Protein AF-A0A929SAS6-F1 (afdb_monomer)

Secondary structure (DSSP, 8-state):
----------------GGGG-S------TTTT-TTT----TTSTT-SSS--S-GGGB--TTSS-TTGGGGGGG-SS-EE-TTSPEE-TT--STTBGGGHHHHHHTHHHHHHHHHHT--

Structure (mmCIF, N/CA/C/O backbone):
data_AF-A0A929SAS6-F1
#
_entry.id   AF-A0A929SAS6-F1
#
loop_
_atom_site.group_PDB
_atom_site.id
_atom_site.type_symbol
_atom_site.label_atom_id
_atom_site.label_alt_id
_atom_site.label_comp_id
_atom_site.label_asym_id
_atom_site.label_entity_id
_atom_site.label_seq_id
_atom_site.pdbx_PDB_ins_code
_atom_site.Cartn_x
_atom_site.Cartn_y
_atom_site.Cartn_z
_atom_site.occupancy
_atom_site.B_iso_or_equiv
_atom_site.auth_seq_id
_atom_site.auth_comp_id
_atom_site.auth_asym_id
_atom_site.auth_atom_id
_atom_site.pdbx_PDB_model_num
ATOM 1 N N . MET A 1 1 ? -7.952 26.355 81.248 1.00 44.47 1 MET A N 1
ATOM 2 C CA . MET A 1 1 ? -6.917 25.462 80.694 1.00 44.47 1 MET A CA 1
ATOM 3 C C . MET A 1 1 ? -6.457 26.107 79.410 1.00 44.47 1 MET A C 1
ATOM 5 O O . MET A 1 1 ? -7.109 25.969 78.385 1.00 44.47 1 MET A O 1
ATOM 9 N N . GLU A 1 2 ? -5.456 26.964 79.566 1.00 33.66 2 GLU A N 1
ATOM 10 C CA . GLU A 1 2 ? -4.802 27.723 78.505 1.00 33.66 2 GLU A CA 1
ATOM 11 C C . GLU A 1 2 ? -3.768 26.854 77.782 1.00 33.66 2 GLU A C 1
ATOM 13 O O . GLU A 1 2 ? -3.283 25.861 78.325 1.00 33.66 2 GLU A O 1
ATOM 18 N N . ASN A 1 3 ? -3.466 27.271 76.554 1.00 37.59 3 ASN A N 1
ATOM 19 C CA . ASN A 1 3 ? -2.340 26.831 75.734 1.00 37.59 3 ASN A CA 1
ATOM 20 C C . ASN A 1 3 ? -0.984 27.107 76.408 1.00 37.59 3 ASN A C 1
ATOM 22 O O . ASN A 1 3 ? -0.934 27.953 77.293 1.00 37.59 3 ASN A O 1
ATOM 26 N N . LEU A 1 4 ? 0.067 26.434 75.909 1.00 33.69 4 LEU A N 1
ATOM 27 C CA . LEU A 1 4 ? 1.511 26.768 75.763 1.00 33.69 4 LEU A CA 1
ATOM 28 C C . LEU A 1 4 ? 2.215 25.397 75.532 1.00 33.69 4 LEU A C 1
ATOM 30 O O . LEU A 1 4 ? 1.878 24.451 76.233 1.00 33.69 4 LEU A O 1
ATOM 34 N N . GLU A 1 5 ? 3.151 25.113 74.622 1.00 35.44 5 GLU A N 1
ATOM 35 C CA . GLU A 1 5 ? 3.869 25.812 73.550 1.00 35.44 5 GLU A CA 1
ATOM 36 C C . GLU A 1 5 ? 4.614 24.743 72.696 1.00 35.44 5 GLU A C 1
ATOM 38 O O . GLU A 1 5 ? 4.739 23.589 73.105 1.00 35.44 5 GLU A O 1
ATOM 43 N N . ASN A 1 6 ? 5.063 25.138 71.499 1.00 37.78 6 ASN A N 1
ATOM 44 C CA . ASN A 1 6 ? 5.754 24.357 70.454 1.00 37.78 6 ASN A CA 1
ATOM 45 C C . ASN A 1 6 ? 7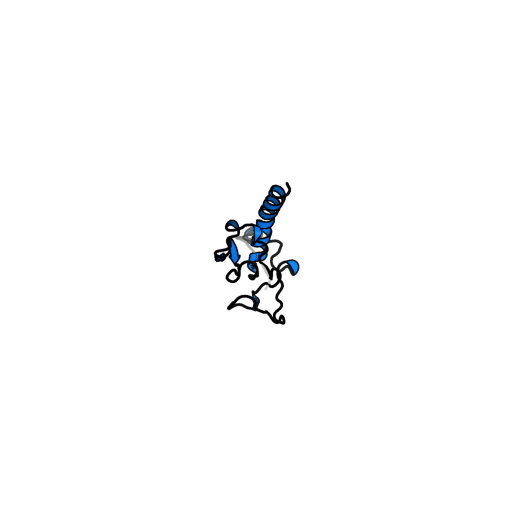.193 23.904 70.793 1.00 37.78 6 ASN A C 1
ATOM 47 O O . ASN A 1 6 ? 7.846 24.556 71.593 1.00 37.78 6 ASN A O 1
ATOM 51 N N . GLU A 1 7 ? 7.713 22.915 70.038 1.00 34.31 7 GLU A N 1
ATOM 52 C CA . GLU A 1 7 ? 8.992 22.947 69.265 1.00 34.31 7 GLU A CA 1
ATOM 53 C C . GLU A 1 7 ? 9.146 21.634 68.439 1.00 34.31 7 GLU A C 1
ATOM 55 O O . GLU A 1 7 ? 8.991 20.548 68.985 1.00 34.31 7 GLU A O 1
ATOM 60 N N . ASN A 1 8 ? 9.115 21.694 67.090 1.00 39.00 8 ASN A N 1
ATOM 61 C CA . ASN A 1 8 ? 10.246 21.589 66.126 1.00 39.00 8 ASN A CA 1
ATOM 62 C C . ASN A 1 8 ? 10.999 20.231 66.158 1.00 39.00 8 ASN A C 1
ATOM 64 O O . ASN A 1 8 ? 11.289 19.734 67.229 1.00 39.00 8 ASN A O 1
ATOM 68 N N . VAL A 1 9 ? 11.441 19.549 65.093 1.00 33.59 9 VAL A N 1
ATOM 69 C CA . VAL A 1 9 ? 11.646 19.752 63.644 1.00 33.59 9 VAL A CA 1
ATOM 70 C C . VAL A 1 9 ? 12.066 18.360 63.115 1.00 33.59 9 VAL A C 1
ATOM 72 O O . VAL A 1 9 ? 12.726 17.634 63.845 1.00 33.59 9 VAL A O 1
ATOM 75 N N . GLU A 1 10 ? 11.691 17.961 61.895 1.00 33.06 10 GLU A N 1
ATOM 76 C CA . GLU A 1 10 ? 12.638 17.450 60.881 1.00 33.06 10 GLU A CA 1
ATOM 77 C C . GLU A 1 10 ? 11.930 17.032 59.587 1.00 33.06 10 GLU A C 1
ATOM 79 O O . GLU A 1 10 ? 10.922 16.330 59.537 1.00 33.06 10 GLU A O 1
ATOM 84 N N . THR A 1 11 ? 12.496 17.576 58.525 1.00 41.12 11 THR A N 1
ATOM 85 C CA . THR A 1 11 ? 12.095 17.587 57.129 1.00 41.12 11 THR A CA 1
ATOM 86 C C . THR A 1 11 ? 12.572 16.345 56.390 1.00 41.12 11 THR A C 1
ATOM 88 O O . THR A 1 11 ? 13.721 15.954 56.561 1.00 41.12 11 THR A O 1
ATOM 91 N N . SER A 1 12 ? 11.771 15.817 55.466 1.00 39.75 12 SER A N 1
ATOM 92 C CA . SER A 1 12 ? 12.237 15.093 54.269 1.00 39.75 12 SER A CA 1
ATOM 93 C C . SER A 1 12 ? 11.006 14.586 53.514 1.00 39.75 12 SER A C 1
ATOM 95 O O . SER A 1 12 ? 10.145 13.961 54.115 1.00 39.75 12 SER A O 1
ATOM 97 N N . SER A 1 13 ? 10.842 14.740 52.212 1.00 43.59 13 SER A N 1
ATOM 98 C CA . SER A 1 13 ? 11.601 15.433 51.179 1.00 43.59 13 SER A CA 1
ATOM 99 C C . SER A 1 13 ? 10.649 15.461 49.981 1.00 43.59 13 SER A C 1
ATOM 101 O O . SER A 1 13 ? 10.033 14.451 49.641 1.00 43.59 13 SER A O 1
ATOM 103 N N . ASN A 1 14 ? 10.463 16.641 49.392 1.00 45.38 14 ASN A N 1
ATOM 104 C CA . ASN A 1 14 ? 9.766 16.783 48.122 1.00 45.38 14 ASN A CA 1
ATOM 105 C C . ASN A 1 14 ? 10.584 16.029 47.070 1.00 45.38 14 ASN A C 1
ATOM 107 O O . ASN A 1 14 ? 11.647 16.506 46.675 1.00 45.38 14 ASN A O 1
ATOM 111 N N . ALA A 1 15 ? 10.104 14.864 46.636 1.00 41.84 15 ALA A N 1
ATOM 112 C CA . ALA A 1 15 ? 10.530 14.302 45.364 1.00 41.84 15 ALA A CA 1
ATOM 113 C C . ALA A 1 15 ? 10.183 15.342 44.293 1.00 41.84 15 ALA A C 1
ATOM 115 O O . ALA A 1 15 ? 9.026 15.757 44.168 1.00 41.84 15 ALA A O 1
ATOM 116 N N . SER A 1 16 ? 11.216 15.858 43.631 1.00 41.38 16 SER A N 1
ATOM 117 C CA . SER A 1 16 ? 11.100 16.932 42.660 1.00 41.38 16 SER A CA 1
ATOM 118 C C . SER A 1 16 ? 10.186 16.502 41.516 1.00 41.38 16 SER A C 1
ATOM 120 O O . SER A 1 16 ? 10.159 15.346 41.093 1.00 41.38 16 SER A O 1
ATOM 122 N N . GLU A 1 17 ? 9.441 17.464 40.976 1.00 47.44 17 GLU A N 1
ATOM 123 C CA . GLU A 1 17 ? 8.589 17.300 39.791 1.00 47.44 17 GLU A CA 1
ATOM 124 C C . GLU A 1 17 ? 9.358 16.741 38.567 1.00 47.44 17 GLU A C 1
ATOM 126 O O . GLU A 1 17 ? 8.749 16.295 37.594 1.00 47.44 17 GLU A O 1
ATOM 131 N N . GLU A 1 18 ? 10.691 16.686 38.643 1.00 38.75 18 GLU A N 1
ATOM 132 C CA . GLU A 1 18 ? 11.619 16.112 37.669 1.00 38.75 18 GLU A CA 1
ATOM 133 C C . GLU A 1 18 ? 11.547 14.577 37.549 1.00 38.75 18 GLU A C 1
ATOM 135 O O . GLU A 1 18 ? 11.876 14.044 36.488 1.00 38.75 18 GLU A O 1
ATOM 140 N N . GLU A 1 19 ? 11.055 13.834 38.549 1.00 36.56 19 GLU A N 1
ATOM 141 C CA . GLU A 1 19 ? 10.957 12.362 38.446 1.00 36.56 19 GLU A CA 1
ATOM 142 C C . GLU A 1 19 ? 9.761 11.873 37.604 1.00 36.56 19 GLU A C 1
ATOM 144 O O . GLU A 1 19 ? 9.716 10.705 37.208 1.00 36.56 19 GLU A O 1
ATOM 149 N N . LYS A 1 20 ? 8.820 12.758 37.235 1.00 40.38 20 LYS A N 1
ATOM 150 C CA . LYS A 1 20 ? 7.736 12.442 36.279 1.00 40.38 20 LYS A CA 1
ATOM 151 C C . LYS A 1 20 ? 8.153 12.544 34.806 1.00 40.38 20 LYS A C 1
ATOM 153 O O . LYS A 1 20 ? 7.360 12.198 33.932 1.00 40.38 20 LYS A O 1
ATOM 158 N N . ALA A 1 21 ? 9.380 12.967 34.508 1.00 48.09 21 ALA A N 1
ATOM 159 C CA . ALA A 1 21 ? 9.869 13.183 33.146 1.00 48.09 21 ALA A CA 1
ATOM 160 C C . ALA A 1 21 ? 10.568 11.951 32.529 1.00 48.09 21 ALA A C 1
ATOM 162 O O . ALA A 1 21 ? 11.531 12.093 31.774 1.00 48.09 21 ALA A O 1
ATOM 163 N N . LYS A 1 22 ? 10.114 10.726 32.832 1.00 46.19 22 LYS A N 1
ATOM 164 C CA . LYS A 1 22 ? 10.689 9.498 32.258 1.00 46.19 22 LYS A CA 1
ATOM 165 C C . LYS A 1 22 ? 9.681 8.799 31.339 1.00 46.19 22 LYS A C 1
ATOM 167 O O . LYS A 1 22 ? 8.658 8.304 31.793 1.00 46.19 22 LYS A O 1
ATOM 172 N N . SER A 1 23 ? 10.038 8.802 30.049 1.00 51.34 23 SER A N 1
ATOM 173 C CA . SER A 1 23 ? 9.410 8.182 28.868 1.00 51.34 23 SER A CA 1
ATOM 174 C C . SER A 1 23 ? 8.035 8.708 28.441 1.00 51.34 23 SER A C 1
ATOM 176 O O . SER A 1 23 ? 7.021 8.030 28.587 1.00 51.34 23 SER A O 1
ATOM 178 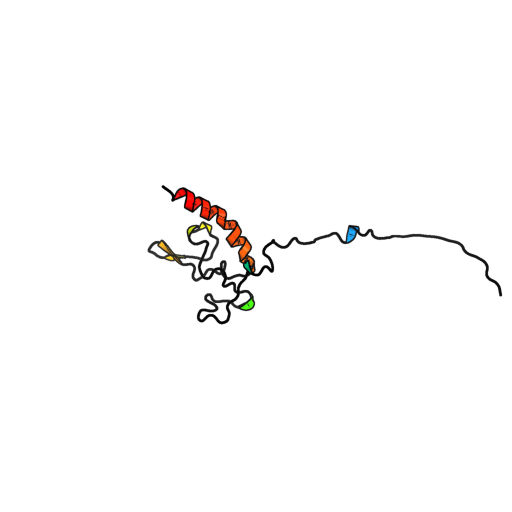N N . VAL A 1 24 ? 8.014 9.870 27.783 1.00 59.12 24 VAL A N 1
ATOM 179 C CA . VAL A 1 24 ? 7.033 10.077 26.711 1.00 59.12 24 VAL A CA 1
ATOM 180 C C . VAL A 1 24 ? 7.617 9.373 25.486 1.00 59.12 24 VAL A C 1
ATOM 182 O O . VAL A 1 24 ? 8.565 9.871 24.886 1.00 59.12 24 VAL A O 1
ATOM 185 N N . GLU A 1 25 ? 7.138 8.172 25.160 1.00 61.50 25 GLU A N 1
ATOM 186 C CA . GLU A 1 25 ? 7.396 7.602 23.835 1.00 61.50 25 GLU A CA 1
ATOM 187 C C . GLU A 1 25 ? 6.775 8.560 22.811 1.00 61.50 25 GLU A C 1
ATOM 189 O O . GLU A 1 25 ? 5.551 8.686 22.726 1.00 61.50 25 GLU A O 1
ATOM 194 N N . GLU A 1 26 ? 7.606 9.298 22.072 1.00 77.94 26 GLU A N 1
ATOM 195 C CA . GLU A 1 26 ? 7.127 10.100 20.949 1.00 77.94 26 GLU A CA 1
ATOM 196 C C . GLU A 1 26 ? 6.617 9.146 19.867 1.00 77.94 26 GLU A C 1
ATOM 198 O O . GLU A 1 26 ? 7.374 8.584 19.073 1.00 77.94 26 GLU A O 1
ATOM 203 N N . PHE A 1 27 ? 5.302 8.929 19.859 1.00 82.75 27 PHE A N 1
ATOM 204 C CA . PHE A 1 27 ? 4.641 8.202 18.788 1.00 82.75 27 PHE A CA 1
ATOM 205 C C . PHE A 1 27 ? 4.941 8.874 17.437 1.00 82.75 27 PHE A C 1
ATOM 207 O O . PHE A 1 27 ? 4.980 10.107 17.356 1.00 82.75 27 PHE A O 1
ATOM 214 N N . PRO A 1 28 ? 5.109 8.101 16.348 1.00 92.94 28 PRO A N 1
ATOM 215 C CA . PRO A 1 28 ? 5.308 8.675 15.024 1.00 92.94 28 PRO A CA 1
ATOM 216 C C . PRO A 1 28 ? 4.192 9.663 14.658 1.00 92.94 28 PRO A C 1
ATOM 218 O O . PRO A 1 28 ? 3.029 9.437 14.984 1.00 92.94 28 PRO A O 1
ATOM 221 N N . TYR A 1 29 ? 4.514 10.718 13.898 1.00 93.88 29 TYR A N 1
ATOM 222 C CA . TYR A 1 29 ? 3.574 11.801 13.545 1.00 93.88 29 TYR A CA 1
ATOM 223 C C . TYR A 1 29 ? 2.255 11.335 12.885 1.00 93.88 29 TYR A C 1
ATOM 225 O O . TYR A 1 29 ? 1.262 12.070 12.871 1.00 93.88 29 TYR A O 1
ATOM 233 N N . TRP A 1 30 ? 2.263 10.130 12.310 1.00 95.38 30 TRP A N 1
ATOM 234 C CA . TRP A 1 30 ? 1.156 9.491 11.605 1.00 95.38 30 TRP A CA 1
ATOM 235 C C . TRP A 1 30 ? 0.307 8.565 12.486 1.00 95.38 30 TRP A C 1
ATOM 237 O O . TRP A 1 30 ? -0.800 8.201 12.081 1.00 95.38 30 TRP A O 1
ATOM 247 N N . GLU A 1 31 ? 0.771 8.193 13.681 1.00 94.19 31 GLU A N 1
ATOM 248 C CA . GLU A 1 31 ? 0.028 7.304 14.576 1.00 94.19 31 GLU A CA 1
ATOM 249 C C . GLU A 1 31 ? -1.298 7.967 14.990 1.00 94.19 31 GLU A C 1
ATOM 251 O O . GLU A 1 31 ? -1.368 9.154 15.320 1.00 94.19 31 GLU A O 1
ATOM 256 N N . GLY A 1 32 ? -2.394 7.213 14.883 1.00 93.31 32 GLY A N 1
ATOM 257 C CA . GLY A 1 32 ? -3.750 7.716 15.131 1.00 93.31 32 GLY A CA 1
ATOM 258 C C . GLY A 1 32 ? -4.303 8.706 14.092 1.00 93.31 32 GLY A C 1
ATOM 259 O O . GLY A 1 32 ? -5.453 9.137 14.222 1.00 93.31 32 GLY A O 1
ATOM 260 N N . LYS A 1 33 ? -3.552 9.071 13.044 1.00 96.19 33 LYS A N 1
ATOM 261 C CA . LYS A 1 33 ? -4.028 10.008 12.014 1.00 96.19 33 LYS A CA 1
ATOM 262 C C . LYS A 1 33 ? -4.884 9.302 10.963 1.00 96.19 33 LYS A C 1
ATOM 264 O O . LYS A 1 33 ? -4.535 8.241 10.457 1.00 96.19 33 LYS A O 1
ATOM 269 N N . LYS A 1 34 ? -5.993 9.938 10.569 1.00 95.94 34 LYS A N 1
ATOM 270 C CA . LYS A 1 34 ? -6.946 9.387 9.585 1.00 95.94 34 LYS A CA 1
ATOM 271 C C . LYS A 1 34 ? -6.365 9.229 8.177 1.00 95.94 34 LYS A C 1
ATOM 273 O O . LYS A 1 34 ? -6.814 8.365 7.444 1.00 95.94 34 LYS A O 1
ATOM 278 N N . TYR A 1 35 ? -5.347 10.012 7.812 1.00 95.19 35 TYR A N 1
ATOM 279 C CA . TYR A 1 35 ? -4.658 9.845 6.527 1.00 95.19 35 TYR A CA 1
ATOM 280 C C . TYR A 1 35 ? -3.736 8.615 6.493 1.00 95.19 35 TYR A C 1
ATOM 282 O O . TYR A 1 35 ? -3.324 8.201 5.417 1.00 95.19 35 TYR A O 1
ATOM 290 N N . ALA A 1 36 ? -3.380 8.051 7.652 1.00 96.75 36 ALA A N 1
ATOM 291 C CA . ALA A 1 36 ? -2.443 6.933 7.756 1.00 96.75 36 ALA A CA 1
ATOM 292 C C . ALA A 1 36 ? -3.143 5.568 7.845 1.00 96.75 36 ALA A C 1
ATOM 294 O O . ALA A 1 36 ? -2.517 4.520 7.668 1.00 96.75 36 ALA A O 1
ATOM 295 N N . PHE A 1 37 ? -4.450 5.571 8.113 1.00 97.56 37 PHE A N 1
ATOM 296 C CA . PHE A 1 37 ? -5.246 4.368 8.295 1.00 97.56 37 PHE A CA 1
ATOM 297 C C . PHE A 1 37 ? -6.671 4.565 7.793 1.00 97.56 37 PHE A C 1
ATOM 299 O O . PHE A 1 37 ? -7.386 5.462 8.242 1.00 97.56 37 PHE A O 1
ATOM 306 N N . PHE A 1 38 ? -7.095 3.652 6.929 1.00 97.06 38 PHE A N 1
ATOM 307 C CA . PHE A 1 38 ? -8.462 3.552 6.451 1.00 97.06 38 PHE A CA 1
ATOM 308 C C . PHE A 1 38 ? -8.884 2.085 6.470 1.00 97.06 38 PHE A C 1
ATOM 310 O O . PHE A 1 38 ? -8.134 1.236 6.007 1.00 97.06 38 PHE A O 1
ATOM 317 N N . ASN A 1 39 ? -10.066 1.771 6.989 1.00 97.44 39 ASN A N 1
ATOM 318 C CA . ASN A 1 39 ? -10.631 0.426 6.962 1.00 97.44 39 ASN A CA 1
ATOM 319 C C . ASN A 1 39 ? -12.000 0.511 6.294 1.00 97.44 39 ASN A C 1
ATOM 321 O O . ASN A 1 39 ? -12.852 1.267 6.754 1.00 97.44 39 ASN A O 1
ATOM 325 N N . HIS A 1 40 ? -12.179 -0.219 5.197 1.00 97.06 40 HIS A N 1
ATOM 326 C CA . HIS A 1 40 ? -13.416 -0.230 4.424 1.00 97.06 40 HIS A CA 1
ATOM 327 C C . HIS A 1 40 ? -14.069 -1.608 4.531 1.00 97.06 40 HIS A C 1
ATOM 329 O O . HIS A 1 40 ? -14.115 -2.359 3.557 1.00 97.06 40 HIS A O 1
ATOM 335 N N . SER A 1 41 ? -14.565 -1.958 5.718 1.00 96.94 41 SER A N 1
ATOM 336 C CA . SER A 1 41 ? -15.166 -3.273 5.977 1.00 96.94 41 SER A CA 1
ATOM 337 C C . SER A 1 41 ? -16.403 -3.583 5.127 1.00 96.94 41 SER A C 1
ATOM 339 O O . SER A 1 41 ? -16.754 -4.745 4.972 1.00 96.94 41 SER A O 1
ATOM 341 N N . GLU A 1 42 ? -17.048 -2.560 4.565 1.00 97.88 42 GLU A N 1
ATOM 342 C CA . GLU A 1 42 ? -18.207 -2.694 3.668 1.00 97.88 42 GLU A CA 1
ATOM 343 C C . GLU A 1 42 ? -17.820 -2.962 2.200 1.00 97.88 42 GLU A C 1
ATOM 345 O O . GLU A 1 42 ? -18.694 -3.098 1.354 1.00 97.88 42 GLU A O 1
ATOM 350 N N . CYS A 1 43 ? -16.523 -3.019 1.871 1.00 97.50 43 CYS A N 1
ATOM 351 C CA . CYS A 1 43 ? -16.063 -3.257 0.499 1.00 97.50 43 CYS A CA 1
ATOM 352 C C . CYS A 1 43 ? -16.285 -4.727 0.132 1.00 97.50 43 CYS A C 1
ATOM 354 O O . CYS A 1 43 ? -15.987 -5.622 0.923 1.00 97.50 43 CYS A O 1
ATOM 356 N N . GLU A 1 44 ? -16.720 -4.986 -1.096 1.00 97.38 44 GLU A N 1
ATOM 357 C CA . GLU A 1 44 ? -17.019 -6.318 -1.633 1.00 97.38 44 GLU A CA 1
ATOM 358 C C . GLU A 1 44 ? -15.784 -7.230 -1.681 1.00 97.38 44 GLU A C 1
ATOM 360 O O . GLU A 1 44 ? -15.900 -8.453 -1.746 1.00 97.38 44 GLU A O 1
ATOM 365 N N . PHE A 1 45 ? -14.592 -6.634 -1.626 1.00 95.06 45 PHE A N 1
ATOM 366 C CA . PHE A 1 45 ? -13.314 -7.335 -1.592 1.00 95.06 45 PHE A CA 1
ATOM 367 C C . PHE A 1 45 ? -12.719 -7.433 -0.185 1.00 95.06 45 PHE A C 1
ATOM 369 O O . PHE A 1 45 ? -11.604 -7.930 -0.054 1.00 95.06 45 PHE A O 1
ATOM 376 N N . PHE A 1 46 ? -13.384 -6.936 0.862 1.00 96.56 46 PHE A N 1
ATOM 377 C CA . PHE A 1 46 ? -12.820 -6.911 2.208 1.00 96.56 46 PHE A CA 1
ATOM 378 C C . PHE A 1 46 ? -12.979 -8.256 2.954 1.00 96.56 46 PHE A C 1
ATOM 380 O O . PHE A 1 46 ? -14.074 -8.814 2.990 1.00 96.56 46 PHE A O 1
ATOM 387 N N . PRO A 1 47 ? -11.929 -8.744 3.646 1.00 95.25 47 PRO A N 1
ATOM 388 C CA . PRO A 1 47 ? -10.542 -8.306 3.531 1.00 95.25 47 PRO A CA 1
ATOM 389 C C . PRO A 1 47 ? -9.920 -8.889 2.254 1.00 95.25 47 PRO A C 1
ATOM 391 O O . PRO A 1 47 ? -10.038 -10.085 1.987 1.00 95.25 47 PRO A O 1
ATOM 394 N N . CYS A 1 48 ? -9.192 -8.075 1.485 1.00 94.44 48 CYS A N 1
ATOM 395 C CA . CYS A 1 48 ? -8.625 -8.557 0.218 1.00 94.44 48 CYS A CA 1
ATOM 396 C C . CYS A 1 48 ? -7.450 -9.524 0.429 1.00 94.44 48 CYS A C 1
ATOM 398 O O . CYS A 1 48 ? -7.079 -10.264 -0.478 1.00 94.44 48 CYS A O 1
ATOM 400 N N . HIS A 1 49 ? -6.898 -9.553 1.646 1.00 93.44 49 HIS A N 1
ATOM 401 C CA . HIS A 1 49 ? -5.912 -10.524 2.103 1.00 93.44 49 HIS A CA 1
ATOM 402 C C . HIS A 1 49 ? -6.387 -11.178 3.400 1.00 93.44 49 HIS A C 1
ATOM 404 O O . HIS A 1 49 ? -6.964 -10.530 4.273 1.00 93.44 49 HIS A O 1
ATOM 410 N N . LYS A 1 50 ? -6.106 -12.474 3.557 1.00 93.25 50 LYS A N 1
ATOM 411 C CA . LYS A 1 50 ? -6.502 -13.226 4.755 1.00 93.25 50 LYS A CA 1
ATOM 412 C C . LYS A 1 50 ? -5.854 -12.619 6.004 1.00 93.25 50 LYS A C 1
ATOM 414 O O . LYS A 1 50 ? -4.634 -12.521 6.092 1.00 93.25 50 LYS A O 1
ATOM 419 N N . THR A 1 51 ? -6.670 -12.280 6.997 1.00 94.44 51 THR A N 1
ATOM 420 C CA . THR A 1 51 ? -6.225 -11.769 8.299 1.00 94.44 51 THR A CA 1
ATOM 421 C C . THR A 1 51 ? -7.079 -12.355 9.420 1.00 94.44 51 THR A C 1
ATOM 423 O O . THR A 1 51 ? -8.231 -12.723 9.205 1.00 94.44 51 THR A O 1
ATOM 426 N N . LYS A 1 52 ? -6.517 -12.430 10.630 1.00 96.44 52 LYS A N 1
ATOM 427 C CA . LYS A 1 52 ? -7.263 -12.733 11.865 1.00 96.44 52 LYS A CA 1
ATOM 428 C C . LYS A 1 52 ? -7.699 -11.470 12.619 1.00 96.44 52 LYS A C 1
ATOM 430 O O . LYS A 1 52 ? -8.358 -11.587 13.642 1.00 96.44 52 LYS A O 1
ATOM 435 N N . LYS A 1 53 ? -7.294 -10.296 12.127 1.00 96.44 53 LYS A N 1
ATOM 436 C CA . LYS A 1 53 ? -7.497 -8.981 12.743 1.00 96.44 53 LYS A CA 1
ATOM 437 C C . LYS A 1 53 ? -8.088 -7.991 11.731 1.00 96.44 53 LYS A C 1
ATOM 439 O O . LYS A 1 53 ? -7.358 -7.141 11.208 1.00 96.44 53 LYS A O 1
ATOM 444 N N . PRO A 1 54 ? -9.359 -8.154 11.331 1.00 96.94 54 PRO A N 1
ATOM 445 C CA . PRO A 1 54 ? -9.996 -7.280 10.345 1.00 96.94 54 PRO A CA 1
ATOM 446 C C . PRO A 1 54 ? -10.017 -5.803 10.772 1.00 96.94 54 PRO A C 1
ATOM 448 O O . PRO A 1 54 ? -9.898 -4.927 9.924 1.00 96.94 54 PRO A O 1
ATOM 451 N N . GLU A 1 55 ? -10.084 -5.508 12.066 1.00 96.31 55 GLU A N 1
ATOM 452 C CA . GLU A 1 55 ? -10.062 -4.159 12.643 1.00 96.31 55 GLU A CA 1
ATOM 453 C C . GLU A 1 55 ? -8.714 -3.432 12.487 1.00 96.31 55 GLU A C 1
ATOM 455 O O . GLU A 1 55 ? -8.668 -2.202 12.463 1.00 96.31 55 GLU A O 1
ATOM 460 N N . GLU A 1 56 ? -7.612 -4.176 12.342 1.00 96.38 56 GLU A N 1
ATOM 461 C CA . GLU A 1 56 ? -6.273 -3.630 12.073 1.00 96.38 56 GLU A CA 1
ATOM 462 C C . GLU A 1 56 ? -5.952 -3.578 10.564 1.00 96.38 56 GLU A C 1
ATOM 464 O O . GLU A 1 56 ? -4.871 -3.115 10.175 1.00 96.38 56 GLU A O 1
ATOM 469 N N . PHE A 1 57 ? -6.873 -4.037 9.706 1.00 97.56 57 PHE A N 1
ATOM 470 C CA . PHE A 1 57 ? -6.661 -4.125 8.264 1.00 97.56 57 PHE A CA 1
ATOM 471 C C . PHE A 1 57 ? -6.690 -2.736 7.618 1.00 97.56 57 PHE A C 1
ATOM 473 O O . PHE A 1 57 ? -7.658 -1.990 7.761 1.00 97.56 57 PHE A O 1
ATOM 480 N N . ASN A 1 58 ? -5.631 -2.381 6.896 1.00 97.19 58 ASN A N 1
ATOM 481 C CA . ASN A 1 58 ? -5.524 -1.089 6.223 1.00 97.19 58 ASN A CA 1
ATOM 482 C C . ASN A 1 58 ? -5.896 -1.223 4.735 1.00 97.19 58 ASN A C 1
ATOM 484 O O . ASN A 1 58 ? -5.315 -2.012 3.996 1.00 97.19 58 ASN A O 1
ATOM 488 N N . CYS A 1 59 ? -6.878 -0.449 4.293 1.00 97.19 59 CYS A N 1
ATOM 489 C CA . CYS A 1 59 ? -7.357 -0.358 2.913 1.00 97.19 59 CYS A CA 1
ATOM 490 C C . CYS A 1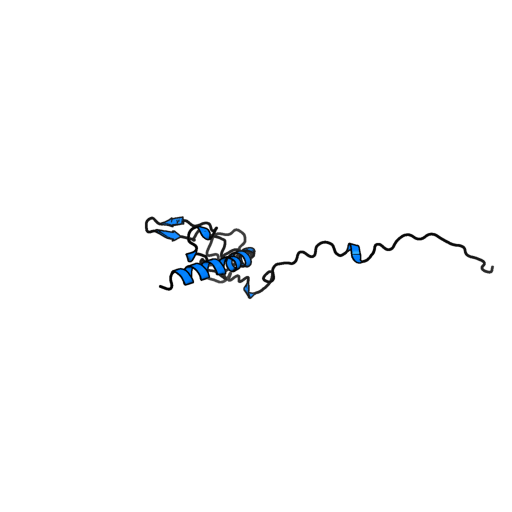 59 ? -6.748 0.841 2.168 1.00 97.19 59 CYS A C 1
ATOM 492 O O . CYS A 1 59 ? -6.994 1.007 0.978 1.00 97.19 59 CYS A O 1
ATOM 494 N N . LEU A 1 60 ? -5.950 1.681 2.841 1.00 96.62 60 LEU A N 1
ATOM 495 C CA . LEU A 1 60 ? -5.307 2.844 2.219 1.00 96.62 60 LEU A CA 1
ATOM 496 C C . LEU A 1 60 ? -4.435 2.453 1.014 1.00 96.62 60 LEU A C 1
ATOM 498 O O . LEU A 1 60 ? -4.383 3.167 0.018 1.00 96.62 60 LEU A O 1
ATOM 502 N N . PHE A 1 61 ? -3.777 1.296 1.098 1.00 95.81 61 PHE A N 1
ATOM 503 C CA . PHE A 1 61 ? -2.926 0.754 0.049 1.00 95.81 61 PHE A CA 1
ATOM 504 C C . PHE A 1 61 ? -3.474 -0.595 -0.430 1.00 95.81 61 PHE A C 1
ATOM 506 O O . PHE A 1 61 ? -2.867 -1.638 -0.212 1.00 95.81 61 PHE A O 1
ATOM 513 N N . CYS A 1 62 ? -4.635 -0.586 -1.094 1.00 93.38 62 CYS A N 1
ATOM 514 C CA . CYS A 1 62 ? -5.198 -1.799 -1.711 1.00 93.38 62 CYS A CA 1
ATOM 515 C C . CYS A 1 62 ? -4.369 -2.368 -2.879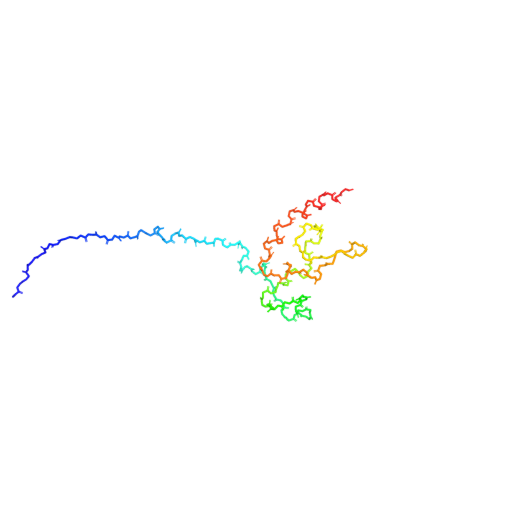 1.00 93.38 62 CYS A C 1
ATOM 517 O O . CYS A 1 62 ? -4.669 -3.448 -3.378 1.00 93.38 62 CYS A O 1
ATOM 519 N N . TYR A 1 63 ? -3.310 -1.667 -3.283 1.00 94.00 63 TYR A N 1
ATOM 520 C CA . TYR A 1 63 ? -2.242 -2.151 -4.154 1.00 94.00 63 TYR A CA 1
ATOM 521 C C . TYR A 1 63 ? -0.904 -2.098 -3.405 1.00 94.00 63 TYR A C 1
ATOM 523 O O . TYR A 1 63 ? -0.796 -1.444 -2.372 1.00 94.00 63 TYR A O 1
ATOM 531 N N . CYS A 1 64 ? 0.146 -2.745 -3.921 1.00 96.06 64 CYS A N 1
ATOM 532 C CA . CYS A 1 64 ? 1.479 -2.645 -3.323 1.00 96.06 64 CYS A CA 1
ATOM 533 C C . CYS A 1 64 ? 2.199 -1.364 -3.797 1.00 96.06 64 CYS A C 1
ATOM 535 O O . CYS A 1 64 ? 2.736 -1.361 -4.907 1.00 96.06 64 CYS A O 1
ATOM 537 N N . PRO A 1 65 ? 2.311 -0.295 -2.982 1.00 96.62 65 PRO A N 1
ATOM 538 C CA . PRO A 1 65 ? 3.062 0.906 -3.362 1.00 96.62 65 PRO A CA 1
ATOM 539 C C . PRO A 1 65 ? 4.570 0.649 -3.489 1.00 96.62 65 PRO A C 1
ATOM 541 O O . PRO A 1 65 ? 5.288 1.448 -4.073 1.00 96.62 65 PRO A O 1
ATOM 544 N N . LEU A 1 66 ? 5.058 -0.479 -2.962 1.00 97.69 66 LEU A N 1
ATOM 545 C CA . LEU A 1 66 ? 6.469 -0.869 -2.975 1.00 97.69 66 LEU A CA 1
ATOM 546 C C . LEU A 1 66 ? 6.810 -1.826 -4.128 1.00 97.69 66 LEU A C 1
ATOM 548 O O . LEU A 1 66 ? 7.873 -2.452 -4.118 1.00 97.69 66 LEU A O 1
ATOM 552 N 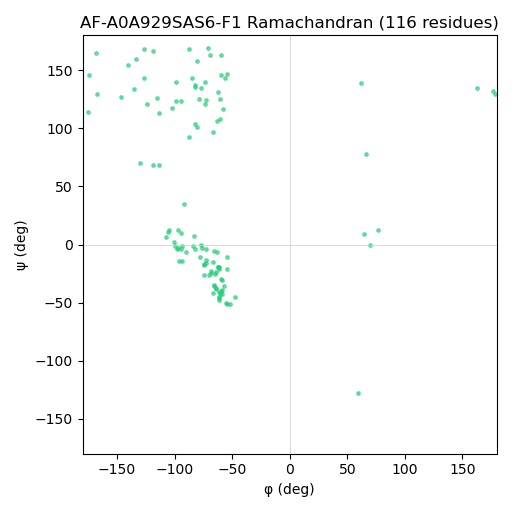N . TYR A 1 67 ? 5.912 -1.987 -5.106 1.00 97.06 67 TYR A N 1
ATOM 553 C CA . TYR A 1 67 ? 6.095 -2.916 -6.222 1.00 97.06 67 TYR A CA 1
ATOM 554 C C . TYR A 1 67 ? 7.421 -2.668 -6.952 1.00 97.06 67 TYR A C 1
ATOM 556 O O . TYR A 1 67 ? 8.229 -3.589 -7.072 1.00 97.06 67 TYR A O 1
ATOM 564 N N . ALA A 1 68 ? 7.668 -1.407 -7.327 1.00 96.19 68 ALA A N 1
ATOM 565 C CA . ALA A 1 68 ? 8.820 -0.967 -8.114 1.00 96.19 68 ALA A CA 1
ATOM 566 C C . ALA A 1 68 ? 10.178 -1.203 -7.433 1.00 96.19 68 ALA A C 1
ATOM 568 O O . ALA A 1 68 ? 11.194 -1.266 -8.113 1.00 96.19 68 ALA A O 1
ATOM 569 N N . LEU A 1 69 ? 10.212 -1.389 -6.108 1.00 97.06 69 LEU A N 1
ATOM 570 C CA . LEU A 1 69 ? 11.450 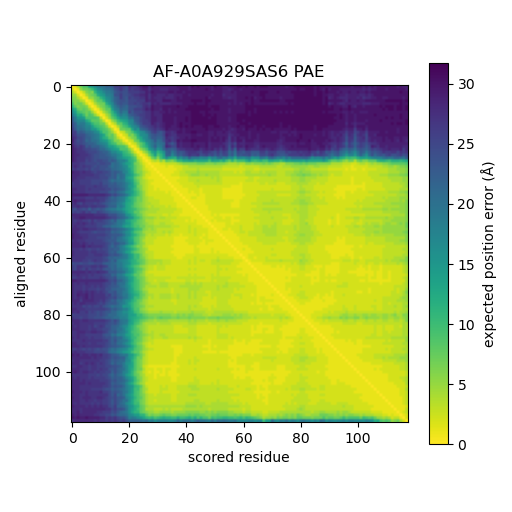-1.697 -5.383 1.00 97.06 69 LEU A CA 1
ATOM 571 C C . LEU A 1 69 ? 11.957 -3.127 -5.623 1.00 97.06 69 LEU A C 1
ATOM 573 O O . LEU A 1 69 ? 13.006 -3.487 -5.093 1.00 97.06 69 LEU A O 1
ATOM 5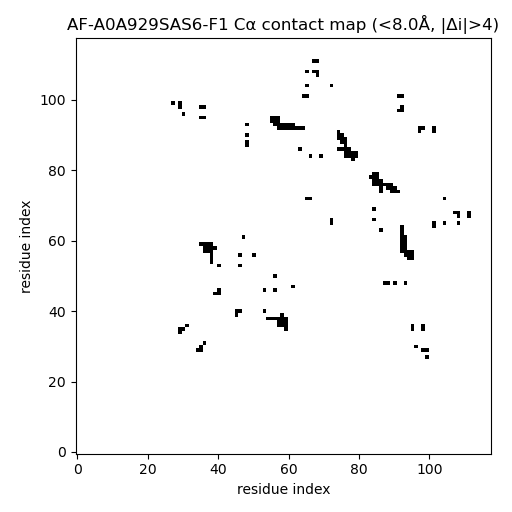77 N N . GLY A 1 70 ? 11.220 -3.957 -6.369 1.00 96.06 70 GLY A N 1
ATOM 578 C CA . GLY A 1 70 ? 11.602 -5.344 -6.614 1.00 96.06 70 GLY A CA 1
ATOM 579 C C . GLY A 1 70 ? 11.729 -6.119 -5.302 1.00 96.06 70 GLY A C 1
ATOM 580 O O . GLY A 1 70 ? 10.819 -6.082 -4.463 1.00 96.06 70 GLY A O 1
ATOM 581 N N . ASP A 1 71 ? 12.862 -6.785 -5.113 1.00 95.62 71 ASP A N 1
ATOM 582 C CA . ASP A 1 71 ? 13.187 -7.571 -3.922 1.00 95.62 71 ASP A CA 1
ATOM 583 C C . ASP A 1 71 ? 13.544 -6.731 -2.683 1.00 95.62 71 ASP A C 1
ATOM 585 O O . ASP A 1 71 ? 13.399 -7.194 -1.551 1.00 95.62 71 ASP A O 1
ATOM 589 N N . LYS A 1 72 ? 13.875 -5.450 -2.864 1.00 96.44 72 LYS A N 1
ATOM 590 C CA . LYS A 1 72 ? 14.237 -4.521 -1.776 1.00 96.44 72 LYS A CA 1
ATOM 591 C C . LYS A 1 72 ? 13.041 -4.013 -0.965 1.00 96.44 72 LYS A C 1
ATOM 593 O O . LYS A 1 72 ? 13.213 -3.272 0.004 1.00 96.44 72 LYS A O 1
ATOM 598 N N . CYS A 1 73 ? 11.820 -4.403 -1.340 1.00 96.56 73 CYS A N 1
ATOM 599 C CA . CYS A 1 73 ? 10.594 -3.953 -0.679 1.00 96.56 73 CYS A CA 1
ATOM 600 C C . CYS A 1 73 ? 10.353 -4.563 0.712 1.00 96.56 73 CYS A C 1
ATOM 602 O O . CYS A 1 73 ? 9.448 -4.102 1.401 1.00 96.56 73 CYS A O 1
ATOM 604 N N . GLY A 1 74 ? 11.088 -5.618 1.095 1.00 96.06 74 GLY A N 1
ATOM 605 C CA . GLY A 1 74 ? 10.950 -6.302 2.391 1.00 96.06 74 GLY A CA 1
ATOM 606 C C . GLY A 1 74 ? 9.606 -7.007 2.631 1.00 96.06 74 GLY A C 1
ATOM 607 O O . GLY A 1 74 ? 9.328 -7.426 3.753 1.00 96.06 74 GLY A O 1
ATOM 608 N N . GLY A 1 75 ? 8.756 -7.105 1.606 1.00 96.25 75 GLY A N 1
ATOM 609 C CA . GLY A 1 75 ? 7.453 -7.763 1.666 1.00 96.25 75 GLY A CA 1
ATOM 610 C C . GLY A 1 75 ? 7.508 -9.258 1.375 1.00 96.25 75 GLY A C 1
ATOM 611 O O . GLY A 1 75 ? 8.499 -9.777 0.874 1.00 96.25 75 GLY A O 1
ATOM 612 N N . ASN A 1 76 ? 6.398 -9.941 1.648 1.00 97.06 76 ASN A N 1
ATOM 613 C CA . ASN A 1 76 ? 6.213 -11.342 1.282 1.00 97.06 76 ASN A CA 1
ATOM 614 C C . ASN A 1 76 ? 5.650 -11.431 -0.144 1.00 97.06 76 ASN A C 1
ATOM 616 O O . ASN A 1 76 ? 4.438 -11.333 -0.345 1.00 97.06 76 ASN A O 1
ATOM 620 N N . PHE A 1 77 ? 6.536 -11.549 -1.128 1.00 97.12 77 PHE A N 1
ATOM 621 C CA . PHE A 1 77 ? 6.200 -11.637 -2.549 1.00 97.12 77 PHE A CA 1
ATOM 622 C C . PHE A 1 77 ? 6.856 -12.872 -3.176 1.00 97.12 77 PHE A C 1
ATOM 624 O O . PHE A 1 77 ? 7.754 -13.485 -2.599 1.00 97.12 77 PHE A O 1
ATOM 631 N N . LYS A 1 78 ? 6.434 -13.197 -4.394 1.00 97.69 78 LYS A N 1
ATOM 632 C CA . LYS A 1 78 ? 7.129 -14.125 -5.294 1.00 97.69 78 LYS A CA 1
ATOM 633 C C . LYS A 1 78 ? 7.195 -13.512 -6.690 1.00 97.69 78 LYS A C 1
ATOM 635 O O . LYS A 1 78 ? 6.416 -12.614 -6.997 1.00 97.69 78 LYS A O 1
ATOM 640 N N . PHE A 1 79 ? 8.113 -13.977 -7.523 1.00 97.81 79 PHE A N 1
ATOM 641 C CA . PHE A 1 79 ? 8.081 -13.689 -8.956 1.00 97.81 79 PHE A CA 1
ATOM 642 C C . PHE A 1 79 ? 7.461 -14.883 -9.681 1.00 97.81 79 PHE A C 1
ATOM 644 O O . PHE A 1 79 ? 7.710 -16.025 -9.294 1.00 97.81 79 PHE A O 1
ATOM 651 N N . SER A 1 80 ? 6.618 -14.621 -10.679 1.00 96.88 80 SER A N 1
ATOM 652 C CA . SER A 1 80 ? 6.205 -15.641 -11.643 1.00 96.88 80 SER A CA 1
ATOM 653 C C . SER A 1 80 ? 7.363 -15.997 -12.578 1.00 96.88 80 SER A C 1
ATOM 655 O O . SER A 1 80 ? 8.365 -15.278 -12.632 1.00 96.88 80 SER A O 1
ATOM 657 N N . ASP A 1 81 ? 7.197 -17.067 -13.355 1.00 96.94 81 ASP A N 1
ATOM 658 C CA . ASP A 1 81 ? 8.179 -17.481 -14.365 1.00 96.94 81 ASP A CA 1
ATOM 659 C C . ASP A 1 81 ? 8.415 -16.389 -15.430 1.00 96.94 81 ASP A C 1
ATOM 661 O O . ASP A 1 81 ? 9.530 -16.228 -15.916 1.00 96.94 81 ASP A O 1
ATOM 665 N N . ASP A 1 82 ? 7.401 -15.560 -15.706 1.00 96.88 82 ASP A N 1
ATOM 666 C CA . ASP A 1 82 ? 7.478 -14.403 -16.616 1.00 96.88 82 ASP A CA 1
ATOM 667 C C . ASP A 1 82 ? 8.058 -13.132 -15.958 1.00 96.88 82 ASP A C 1
ATOM 669 O O . ASP A 1 82 ? 8.017 -12.042 -16.531 1.00 96.88 82 ASP A O 1
ATOM 673 N N . GLY A 1 83 ? 8.559 -13.229 -14.723 1.00 96.06 83 GLY A N 1
ATOM 674 C CA . GLY A 1 83 ? 9.158 -12.106 -13.997 1.00 96.06 83 GLY A CA 1
ATOM 675 C C . GLY A 1 83 ? 8.155 -11.102 -13.417 1.00 96.06 83 GLY A C 1
ATOM 676 O O . GLY A 1 83 ? 8.556 -10.032 -12.952 1.00 96.06 83 GLY A O 1
ATOM 677 N N . ILE A 1 84 ? 6.858 -11.425 -13.387 1.00 97.25 84 ILE A N 1
ATOM 678 C CA . ILE A 1 84 ? 5.838 -10.570 -12.766 1.00 97.25 84 ILE A CA 1
ATOM 679 C C . ILE A 1 84 ? 5.888 -10.770 -11.255 1.00 97.25 84 ILE A C 1
ATOM 681 O O . ILE A 1 84 ? 5.763 -11.884 -10.744 1.00 97.25 84 ILE A O 1
ATOM 685 N N . LYS A 1 85 ? 6.042 -9.6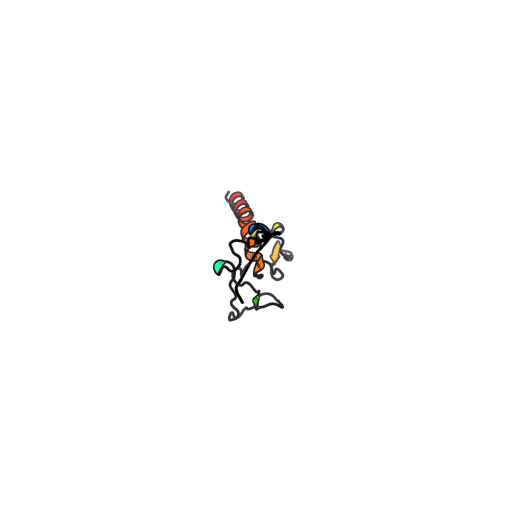75 -10.512 1.00 97.44 85 LYS A N 1
ATOM 686 C CA . LYS A 1 85 ? 6.010 -9.713 -9.051 1.00 97.44 85 LYS A CA 1
ATOM 687 C C . LYS A 1 85 ? 4.572 -9.910 -8.561 1.00 97.44 85 LYS A C 1
ATOM 689 O O . LYS A 1 85 ? 3.709 -9.075 -8.812 1.00 97.44 85 LYS A O 1
ATOM 694 N N . ASP A 1 86 ? 4.333 -10.980 -7.818 1.00 96.88 86 ASP A N 1
ATOM 695 C CA . ASP A 1 86 ? 3.071 -11.300 -7.153 1.00 96.88 86 ASP A CA 1
ATOM 696 C C . ASP A 1 86 ? 3.182 -10.971 -5.656 1.00 96.88 86 ASP A C 1
ATOM 698 O O . ASP A 1 86 ? 4.000 -11.539 -4.924 1.00 96.88 86 ASP A O 1
ATOM 702 N N . CYS A 1 87 ? 2.354 -10.026 -5.208 1.00 96.44 87 CYS A N 1
ATOM 703 C CA . CYS A 1 87 ? 2.291 -9.556 -3.825 1.00 96.44 87 CYS A CA 1
ATOM 704 C C . CYS A 1 87 ? 1.053 -10.058 -3.062 1.00 96.44 87 CYS A C 1
ATOM 706 O O . CYS A 1 87 ? 0.827 -9.579 -1.953 1.00 96.44 87 CYS A O 1
ATOM 708 N N . SER A 1 88 ? 0.277 -11.012 -3.590 1.00 93.81 88 SER A N 1
ATOM 709 C CA . SER A 1 88 ? -0.974 -11.500 -2.978 1.00 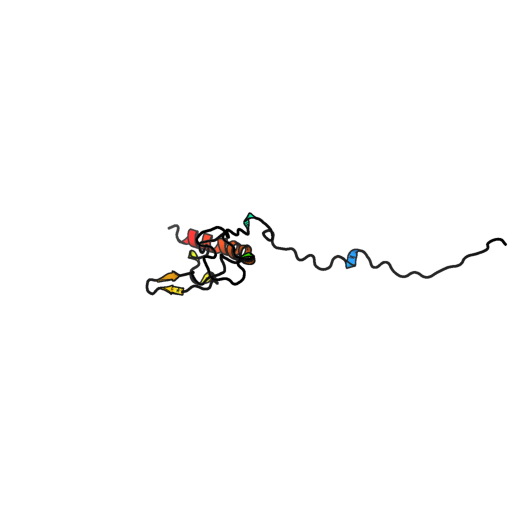93.81 88 SER A CA 1
ATOM 710 C C . SER A 1 88 ? -0.805 -12.181 -1.610 1.00 93.81 88 SER A C 1
ATOM 712 O O . SER A 1 88 ? -1.791 -12.509 -0.956 1.00 93.81 88 SER A O 1
ATOM 714 N N . ASN A 1 89 ? 0.432 -12.401 -1.151 1.00 93.81 89 ASN A N 1
ATOM 715 C CA . ASN A 1 89 ? 0.747 -12.903 0.193 1.00 93.81 89 ASN A CA 1
ATOM 716 C C . ASN A 1 89 ? 1.347 -11.824 1.120 1.00 93.81 89 ASN A C 1
ATOM 718 O O . ASN A 1 89 ? 1.792 -12.137 2.231 1.00 93.81 89 ASN A O 1
ATOM 722 N N . CYS A 1 90 ? 1.395 -10.561 0.686 1.00 96.50 90 CYS A N 1
ATOM 723 C CA . CYS A 1 90 ? 2.037 -9.471 1.412 1.00 96.50 90 CYS A CA 1
ATOM 724 C C . CYS A 1 90 ? 1.035 -8.695 2.275 1.00 96.50 90 CYS A C 1
ATOM 726 O O . CYS A 1 90 ? 0.089 -8.101 1.774 1.00 96.50 90 CYS A O 1
ATOM 728 N N . MET A 1 91 ? 1.305 -8.607 3.580 1.00 97.06 91 MET A N 1
ATOM 729 C CA . MET A 1 91 ? 0.464 -7.857 4.524 1.00 97.06 91 MET A CA 1
ATOM 730 C C . MET A 1 91 ? 0.965 -6.442 4.827 1.00 97.06 91 MET A C 1
ATOM 732 O O . MET A 1 91 ? 0.299 -5.711 5.558 1.00 97.06 91 MET A O 1
ATOM 736 N N . ILE A 1 92 ? 2.117 -6.024 4.282 1.00 97.50 92 ILE A N 1
ATOM 737 C CA . ILE A 1 92 ? 2.679 -4.687 4.544 1.00 97.50 92 ILE A CA 1
ATOM 738 C C . ILE A 1 92 ? 1.679 -3.569 4.199 1.00 97.50 92 ILE A C 1
ATOM 740 O O . ILE A 1 92 ? 1.433 -2.741 5.074 1.00 97.50 92 ILE A O 1
ATOM 744 N N . PRO A 1 93 ? 1.050 -3.541 3.006 1.00 97.12 93 PRO A N 1
ATOM 745 C CA . PRO A 1 93 ? 0.070 -2.504 2.659 1.00 97.12 93 PRO A CA 1
ATOM 746 C C . PRO A 1 93 ? -1.188 -2.536 3.540 1.00 97.12 93 PRO A C 1
ATOM 748 O O . PRO A 1 93 ? -1.851 -1.519 3.725 1.00 97.12 93 PRO A O 1
ATOM 751 N N . HIS A 1 94 ? -1.474 -3.702 4.123 1.00 97.31 94 HIS A N 1
ATOM 752 C CA . HIS A 1 94 ? -2.724 -4.028 4.800 1.00 97.31 94 HIS A CA 1
ATOM 753 C C . HIS A 1 94 ? -2.646 -4.041 6.322 1.00 97.31 94 HIS A C 1
ATOM 755 O O . HIS A 1 94 ? -3.574 -4.498 6.983 1.00 97.31 94 HIS A O 1
ATOM 761 N N . THR A 1 95 ? -1.564 -3.525 6.897 1.00 96.12 95 THR A N 1
ATOM 762 C CA . THR A 1 95 ? -1.371 -3.486 8.348 1.00 96.12 95 THR A CA 1
ATOM 763 C C . THR A 1 95 ? -1.346 -2.041 8.833 1.00 96.12 95 THR A C 1
ATOM 765 O O . THR A 1 95 ? -0.535 -1.243 8.358 1.00 96.12 95 THR A O 1
ATOM 768 N N . LYS A 1 96 ? -2.187 -1.702 9.819 1.00 96.00 96 LYS A N 1
ATOM 769 C CA . LYS A 1 96 ? -2.272 -0.353 10.413 1.00 96.00 96 LYS A CA 1
ATOM 770 C C . LYS A 1 96 ? -0.907 0.249 10.783 1.00 96.00 96 LYS A C 1
ATOM 772 O O . LYS A 1 96 ? -0.629 1.390 10.433 1.00 96.00 96 LYS A O 1
ATOM 777 N N . SER A 1 97 ? -0.028 -0.527 11.416 1.00 95.69 97 SER A N 1
ATOM 778 C CA . SER A 1 97 ? 1.291 -0.063 11.881 1.00 95.69 97 SER A CA 1
ATOM 779 C C . SER A 1 97 ? 2.355 0.073 10.782 1.00 95.69 97 SER A C 1
ATOM 781 O O . SER A 1 97 ? 3.494 0.445 11.064 1.00 95.69 97 SER A O 1
ATOM 783 N N . LYS A 1 98 ? 2.033 -0.243 9.520 1.00 96.88 98 LYS A N 1
ATOM 784 C CA . LYS A 1 98 ? 3.006 -0.256 8.413 1.00 96.88 98 LYS A CA 1
ATOM 785 C C . LYS A 1 98 ? 2.981 0.991 7.536 1.00 96.88 98 LYS A C 1
ATOM 787 O O . LYS A 1 98 ? 3.838 1.100 6.660 1.00 96.88 98 LYS A O 1
ATOM 792 N N . TYR A 1 99 ? 2.102 1.960 7.805 1.00 97.75 99 TYR A N 1
ATOM 793 C CA . TYR A 1 99 ? 2.100 3.242 7.091 1.00 97.75 99 TYR A CA 1
ATOM 794 C C . TYR A 1 99 ? 3.489 3.900 7.101 1.00 97.75 99 TYR A C 1
ATOM 796 O O . TYR A 1 99 ? 4.041 4.197 6.041 1.00 97.75 99 TYR A O 1
ATOM 804 N N . GLY A 1 100 ? 4.103 4.038 8.283 1.00 97.38 100 GLY A N 1
ATOM 805 C CA . GLY A 1 100 ? 5.436 4.631 8.416 1.00 97.38 100 GLY A CA 1
ATOM 806 C C . GLY A 1 100 ? 6.515 3.896 7.617 1.00 97.38 100 GLY A C 1
ATOM 807 O O . GLY A 1 100 ? 7.346 4.534 6.974 1.00 97.38 100 GLY A O 1
ATOM 808 N N . TYR A 1 101 ? 6.465 2.560 7.588 1.00 97.69 101 TYR A N 1
ATOM 809 C CA . TYR A 1 101 ? 7.388 1.749 6.792 1.00 97.69 101 TYR A CA 1
ATOM 810 C C . TYR A 1 101 ? 7.252 2.051 5.296 1.00 97.69 101 TYR A C 1
ATOM 812 O O . TYR A 1 101 ? 8.251 2.308 4.630 1.00 97.69 101 TYR A O 1
ATOM 820 N N . ILE A 1 102 ? 6.023 2.087 4.775 1.00 97.81 102 ILE A N 1
ATOM 821 C CA . ILE A 1 102 ? 5.768 2.379 3.359 1.00 97.81 102 ILE A CA 1
ATOM 822 C C . ILE A 1 102 ? 6.269 3.782 3.004 1.00 97.81 102 ILE A C 1
ATOM 824 O O . ILE A 1 102 ? 6.967 3.948 2.005 1.00 97.81 102 ILE A O 1
ATOM 828 N N . MET A 1 103 ? 5.977 4.779 3.844 1.00 97.69 103 MET A N 1
ATOM 829 C CA . MET A 1 103 ? 6.434 6.153 3.616 1.00 97.69 103 MET A CA 1
ATOM 830 C C . MET A 1 103 ? 7.962 6.275 3.660 1.00 97.69 103 MET A C 1
ATOM 832 O O . MET A 1 103 ? 8.535 6.972 2.826 1.00 97.69 103 MET A O 1
ATOM 836 N N . SER A 1 104 ? 8.645 5.552 4.558 1.00 97.12 104 SER A N 1
ATOM 837 C CA . SER A 1 104 ? 10.117 5.565 4.629 1.00 97.12 104 SER A CA 1
ATOM 838 C C . SER A 1 104 ? 10.802 5.054 3.356 1.00 97.12 104 SER A C 1
ATOM 840 O O . SER A 1 104 ? 11.956 5.386 3.103 1.00 97.12 104 SER A O 1
ATOM 842 N N . LYS A 1 105 ? 10.087 4.276 2.534 1.00 97.81 105 LYS A N 1
ATOM 843 C CA . LYS A 1 105 ? 10.582 3.698 1.281 1.00 97.81 105 LYS A CA 1
ATOM 844 C C . LYS A 1 105 ? 10.361 4.586 0.058 1.00 97.81 105 LYS A C 1
ATOM 846 O O . LYS A 1 105 ? 10.851 4.269 -1.025 1.00 97.81 105 LYS A O 1
ATOM 851 N N . PHE A 1 106 ? 9.650 5.704 0.205 1.00 96.25 106 PHE A N 1
ATOM 852 C CA . PHE A 1 106 ? 9.279 6.543 -0.931 1.00 96.25 106 PHE A CA 1
ATOM 853 C C . PHE A 1 106 ? 10.489 7.201 -1.611 1.00 96.25 106 PHE A C 1
ATOM 855 O O . PHE A 1 106 ? 10.525 7.299 -2.835 1.00 96.25 106 PHE A O 1
ATOM 862 N N . SER A 1 107 ? 11.521 7.580 -0.850 1.00 96.38 107 SER A N 1
ATOM 863 C CA . SER A 1 107 ? 12.765 8.125 -1.412 1.00 96.38 107 SER A CA 1
ATOM 864 C C . SER A 1 107 ? 13.457 7.136 -2.357 1.00 96.38 107 SER A C 1
ATOM 866 O O . SER A 1 107 ? 13.906 7.531 -3.428 1.00 96.38 107 SER A O 1
ATOM 868 N N . GLU A 1 108 ? 13.473 5.841 -2.032 1.00 97.38 108 GLU A N 1
ATOM 869 C CA . GLU A 1 108 ? 14.044 4.806 -2.904 1.00 97.38 108 GLU A CA 1
ATOM 870 C C . GLU A 1 108 ? 13.274 4.686 -4.232 1.00 97.38 108 GLU A C 1
ATOM 872 O O . GLU A 1 108 ? 13.885 4.512 -5.288 1.00 97.38 108 GLU A O 1
ATOM 877 N N . ILE A 1 109 ? 11.944 4.838 -4.200 1.00 96.25 109 ILE A N 1
ATOM 878 C CA . ILE A 1 109 ? 11.086 4.844 -5.399 1.00 96.25 109 ILE A CA 1
ATOM 879 C C . ILE A 1 109 ? 11.374 6.077 -6.267 1.00 96.25 109 ILE A C 1
ATOM 881 O O . ILE A 1 109 ? 11.469 5.968 -7.494 1.00 96.25 109 ILE A O 1
ATOM 885 N N . VAL A 1 110 ? 11.555 7.245 -5.643 1.00 96.06 110 VAL A N 1
ATOM 886 C CA . VAL A 1 110 ? 11.958 8.474 -6.344 1.00 96.06 110 VAL A CA 1
ATOM 887 C C . VAL A 1 110 ? 13.291 8.267 -7.063 1.00 96.06 110 VAL A C 1
ATOM 889 O O . VAL A 1 110 ? 13.418 8.642 -8.227 1.00 96.06 110 VAL A O 1
ATOM 892 N N . GLU A 1 111 ? 14.263 7.612 -6.428 1.00 96.38 111 GLU A N 1
ATOM 893 C CA . GLU A 1 111 ? 15.550 7.321 -7.068 1.00 96.38 111 GLU A CA 1
ATOM 894 C C . GLU A 1 111 ? 15.431 6.339 -8.243 1.00 96.38 111 GLU A C 1
ATOM 896 O O . GLU A 1 111 ? 16.125 6.505 -9.243 1.00 96.38 111 GLU A O 1
ATOM 901 N N . ILE A 1 112 ? 14.533 5.348 -8.182 1.00 95.75 112 ILE A N 1
ATOM 902 C CA . ILE A 1 112 ? 14.229 4.498 -9.350 1.00 95.75 112 ILE A CA 1
ATOM 903 C C . ILE A 1 112 ? 13.664 5.344 -10.492 1.00 95.75 112 ILE A C 1
ATOM 905 O O . ILE A 1 112 ? 14.117 5.229 -11.627 1.00 95.75 112 ILE A O 1
ATOM 909 N N . THR A 1 113 ? 12.722 6.234 -10.181 1.00 95.31 113 THR A N 1
ATOM 910 C CA . THR A 1 113 ? 12.095 7.112 -11.179 1.00 95.31 113 THR A CA 1
ATOM 911 C C . THR A 1 113 ? 13.127 8.013 -11.857 1.00 95.31 113 THR A C 1
ATOM 913 O O . THR A 1 113 ? 13.109 8.154 -13.075 1.00 95.31 113 THR A O 1
ATOM 916 N N . LYS A 1 114 ? 14.070 8.578 -11.089 1.00 96.06 114 LYS A N 1
ATOM 917 C CA . LYS A 1 114 ? 15.167 9.394 -11.632 1.00 96.06 114 LYS A CA 1
ATOM 918 C C . LYS A 1 114 ? 16.069 8.611 -12.587 1.00 96.06 114 LYS A C 1
ATOM 920 O O . LYS A 1 114 ? 16.474 9.168 -13.599 1.00 96.06 114 LYS A O 1
ATOM 925 N N . ARG A 1 115 ? 16.385 7.349 -12.274 1.00 94.81 115 ARG A N 1
ATOM 926 C CA . ARG A 1 115 ? 17.250 6.497 -13.114 1.00 94.81 115 ARG A CA 1
ATOM 927 C C . ARG A 1 115 ? 16.591 6.066 -14.424 1.00 94.81 115 ARG A C 1
ATOM 929 O O . ARG A 1 115 ? 17.309 5.812 -15.376 1.00 94.81 115 ARG A O 1
ATOM 936 N N . ASN A 1 116 ? 15.261 5.995 -14.463 1.00 93.44 116 ASN A N 1
ATOM 937 C CA . ASN A 1 116 ? 14.490 5.567 -15.636 1.00 93.44 116 ASN A CA 1
ATOM 938 C C . ASN A 1 116 ? 14.022 6.743 -16.515 1.00 93.44 116 ASN A C 1
ATOM 940 O O . ASN A 1 116 ? 13.134 6.566 -17.346 1.00 93.44 116 ASN A O 1
ATOM 944 N N . ARG A 1 117 ? 14.512 7.963 -16.258 1.00 91.12 117 ARG A N 1
ATOM 945 C CA . ARG A 1 117 ? 14.067 9.179 -16.953 1.00 91.12 117 ARG A CA 1
ATOM 946 C C . ARG A 1 117 ? 14.598 9.277 -18.388 1.00 91.12 117 ARG A C 1
ATOM 948 O O . ARG A 1 117 ? 13.950 9.925 -19.208 1.00 91.12 117 ARG A O 1
ATOM 955 N N . ASP A 1 118 ? 15.736 8.648 -18.647 1.00 69.12 118 ASP A N 1
ATOM 956 C CA . ASP A 1 118 ? 16.467 8.666 -19.915 1.00 69.12 118 ASP A CA 1
ATOM 957 C C . ASP A 1 118 ? 16.546 7.245 -20.501 1.00 69.12 118 ASP A C 1
ATOM 959 O O . ASP A 1 118 ? 16.736 7.130 -21.733 1.00 69.12 118 ASP A O 1
#

pLDDT: mean 84.17, std 22.49, range [33.06, 97.88]

Solvent-accessible surface area (backbone atoms only — not comparable to full-atom values): 7941 Å² total; per-residue (Å²): 140,79,89,86,84,89,81,89,87,88,88,86,74,85,78,58,82,70,76,76,75,72,79,83,78,81,70,61,94,54,66,95,37,71,92,49,44,38,70,56,80,87,41,96,58,53,71,83,53,95,72,97,51,73,90,49,34,20,50,76,36,82,55,70,91,51,57,89,52,58,84,77,50,80,63,50,61,49,66,47,97,88,67,50,77,43,53,86,74,39,56,59,47,34,32,48,87,30,43,64,59,59,60,70,48,46,64,61,51,51,53,52,53,64,70,68,71,122

Sequence (118 aa):
MENLENENVETSSNASEEEKAKSVEEFPYWEGKKYAFFNHSECEFFPCHKTKKPEEFNCLFCYCPLYALGDKCGGNFKFSDDGIKDCSNCMIPHTKSKYGYIMSKFSEIVEITKRNRD

Radius of gyration: 27.45 Å; Cα contacts (8 Å, |Δi|>4): 100; chains: 1; bounding box: 36×45×101 Å

Foldseek 3Di:
DDDDDDDDDDDDDPPDPVVVPPDPPPDPPCVPPPLLADQDCVDPCPPVADDPCSVQFGPNPVDPLCLLVPPVLPFDWDADPVRHIGRNHGCLNTGSVNSVVSVVCVVVVVVSVVVPVD

Mean predicted aligned error: 10.89 Å